Protein AF-A0A1W5D5J8-F1 (afdb_monomer)

Mean predicted aligned error: 5.56 Å

Sequence (164 aa):
MAEFGPLRPGRGIYHDIERRLPYYKSDIVDGFTYRMLAATVRMYFVNVLPALAFQLDMNHNTGGFYGINEALFSSALACMVFSTMAAQPITIVGITGLISLFHYTIYDIVKLHDVTLYPRFMVWVRIWAAISHWVTALCNLCDYMRFVTEFSSNTFAMYVGTYT

Secondary structure (DSSP, 8-state):
--------TTHHHHHHHHHHGGGHHHHHHHT-SHHHHHHHHHHHHHHHHHHHHHHHHHHHHTTT-S-HHHHHHHHHHHHHHHHHH-S-TTPPP---HHHHHHHHHHHHHHHTT-GGGHHHHHHHHHHHHHHHHHHHHHTTGGGGGGG--HHHHHHHHHHHHH--

Organism: NCBI:txid136370

Structure (mmCIF, N/CA/C/O backbone):
data_AF-A0A1W5D5J8-F1
#
_entry.id   AF-A0A1W5D5J8-F1
#
loop_
_atom_site.group_PDB
_atom_site.id
_atom_site.type_symbol
_atom_site.label_atom_id
_atom_site.label_alt_id
_atom_site.label_comp_id
_atom_site.label_asym_id
_atom_site.label_entity_id
_atom_site.label_seq_id
_atom_site.pdbx_PDB_ins_code
_atom_site.Cartn_x
_atom_site.Cartn_y
_atom_site.Cartn_z
_atom_site.occupancy
_atom_site.B_iso_or_equiv
_atom_site.auth_seq_id
_atom_site.auth_comp_id
_atom_site.auth_asym_id
_atom_site.auth_atom_id
_atom_site.pdbx_PDB_model_num
ATOM 1 N N . MET A 1 1 ? -11.409 5.722 -30.498 1.00 38.69 1 MET A N 1
ATOM 2 C CA . MET A 1 1 ? -12.452 5.132 -29.632 1.00 38.69 1 MET A CA 1
ATOM 3 C C . MET A 1 1 ? -11.900 3.811 -29.133 1.00 38.69 1 MET A C 1
ATOM 5 O O . MET A 1 1 ? -11.515 3.002 -29.963 1.00 38.69 1 MET A O 1
ATOM 9 N N . ALA A 1 2 ? -11.700 3.649 -27.823 1.00 46.59 2 ALA A N 1
ATOM 10 C CA . ALA A 1 2 ? -11.134 2.417 -27.280 1.00 46.59 2 ALA A CA 1
ATOM 11 C C . ALA A 1 2 ? -12.180 1.304 -27.405 1.00 46.59 2 ALA A C 1
ATOM 13 O O . ALA A 1 2 ? -13.191 1.325 -26.709 1.00 46.59 2 ALA A O 1
ATOM 14 N N . GLU A 1 3 ? -11.968 0.374 -28.332 1.00 53.69 3 GLU A N 1
ATOM 15 C CA . GLU A 1 3 ? -12.808 -0.812 -28.442 1.00 53.69 3 GLU A CA 1
ATOM 16 C C . GLU A 1 3 ? -12.549 -1.710 -27.230 1.00 53.69 3 GLU A C 1
ATOM 18 O O . GLU A 1 3 ? -11.440 -2.216 -27.026 1.00 53.69 3 GLU A O 1
ATOM 23 N N . PHE A 1 4 ? -13.574 -1.891 -26.397 1.00 57.84 4 PHE A N 1
ATOM 24 C CA . PHE A 1 4 ? -13.570 -2.935 -25.383 1.00 57.84 4 PHE A CA 1
ATOM 25 C C . PHE A 1 4 ? -13.634 -4.276 -26.113 1.00 57.84 4 PHE A C 1
ATOM 27 O O . PHE A 1 4 ? -14.689 -4.700 -26.580 1.00 57.84 4 PHE A O 1
ATOM 34 N N . GLY A 1 5 ? -12.481 -4.933 -26.251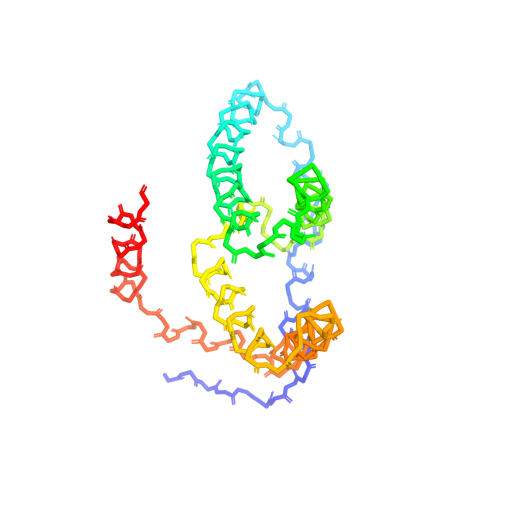 1.00 61.16 5 GLY A N 1
ATOM 35 C CA . GLY A 1 5 ? -12.439 -6.328 -26.676 1.00 61.16 5 GLY A CA 1
ATOM 36 C C . GLY A 1 5 ? -13.256 -7.216 -25.722 1.00 61.16 5 GLY A C 1
ATOM 37 O O . GLY A 1 5 ? -13.573 -6.793 -24.607 1.00 61.16 5 GLY A O 1
ATOM 38 N N . PRO A 1 6 ? -13.589 -8.455 -26.120 1.00 65.19 6 PRO A N 1
ATOM 39 C CA . PRO A 1 6 ? -14.359 -9.367 -25.277 1.00 65.19 6 PRO A CA 1
ATOM 40 C C . PRO A 1 6 ? -13.722 -9.496 -23.886 1.00 65.19 6 PRO A C 1
ATOM 42 O O . PRO A 1 6 ? -12.496 -9.619 -23.778 1.00 65.19 6 PRO A O 1
ATOM 45 N N . LEU A 1 7 ? -14.552 -9.469 -22.834 1.00 65.19 7 LEU A N 1
ATOM 46 C CA . LEU A 1 7 ? -14.129 -9.641 -21.442 1.00 65.19 7 LEU A CA 1
ATOM 47 C C . LEU A 1 7 ? -13.450 -11.006 -21.294 1.00 65.19 7 LEU A C 1
ATOM 49 O O . LEU A 1 7 ? -14.100 -12.038 -21.154 1.00 65.19 7 LEU A O 1
ATOM 53 N N . ARG A 1 8 ? -12.119 -11.009 -21.370 1.00 80.12 8 ARG A N 1
ATOM 54 C CA . ARG A 1 8 ? -11.278 -12.176 -21.111 1.00 80.12 8 ARG A CA 1
ATOM 55 C C . ARG A 1 8 ? -10.850 -12.112 -19.650 1.00 80.12 8 ARG A C 1
ATOM 57 O O . ARG A 1 8 ? -9.953 -11.318 -19.347 1.00 80.12 8 ARG A O 1
ATOM 64 N N . PRO A 1 9 ? -11.494 -12.858 -18.739 1.00 85.06 9 PRO A N 1
ATOM 65 C CA . PRO A 1 9 ? -11.177 -12.756 -17.324 1.00 85.06 9 PRO A CA 1
ATOM 66 C C . PRO A 1 9 ? -9.696 -13.076 -17.082 1.00 85.06 9 PRO A C 1
ATOM 68 O O . PRO A 1 9 ? -9.154 -14.006 -17.676 1.00 85.06 9 PRO A O 1
ATOM 71 N N . GLY A 1 10 ? -9.027 -12.262 -16.262 1.00 85.44 10 GLY A N 1
ATOM 72 C CA . GLY A 1 10 ? -7.612 -12.442 -15.906 1.00 85.44 10 GLY A CA 1
ATOM 73 C C . GLY A 1 10 ? -6.585 -12.056 -16.983 1.00 85.44 10 GLY A C 1
ATOM 74 O O . GLY A 1 10 ? -5.387 -12.232 -16.761 1.00 85.44 10 GLY A O 1
ATOM 75 N N . ARG A 1 11 ? -7.005 -11.493 -18.127 1.00 90.38 11 ARG A N 1
ATOM 76 C CA . ARG A 1 11 ? -6.088 -11.019 -19.183 1.00 90.38 11 ARG A CA 1
ATOM 77 C C . ARG A 1 11 ? -5.109 -9.956 -18.672 1.00 90.38 11 ARG A C 1
ATOM 79 O O . ARG A 1 11 ? -3.938 -10.004 -19.034 1.00 90.38 11 ARG A O 1
ATOM 86 N N . GLY A 1 12 ? -5.585 -9.007 -17.864 1.00 88.44 12 GLY A N 1
ATOM 87 C CA . GLY A 1 12 ? -4.753 -7.955 -17.273 1.00 88.44 12 GLY A CA 1
ATOM 88 C C . GLY A 1 12 ? -3.633 -8.543 -16.418 1.00 88.44 12 GLY A C 1
ATOM 89 O O . GLY A 1 12 ? -2.465 -8.286 -16.682 1.00 88.44 12 GLY A O 1
ATOM 90 N N . ILE A 1 13 ? -3.992 -9.446 -15.500 1.00 90.69 13 ILE A N 1
ATOM 91 C CA . ILE A 1 13 ? -3.048 -10.136 -14.607 1.00 90.69 13 ILE A CA 1
ATOM 92 C C . ILE A 1 13 ? -1.971 -10.878 -15.410 1.00 90.69 13 ILE A C 1
ATOM 94 O O . ILE A 1 13 ? -0.787 -10.782 -15.095 1.00 90.69 13 ILE A O 1
ATOM 98 N N . TYR A 1 14 ? -2.367 -11.603 -16.462 1.00 91.88 14 TYR A N 1
ATOM 99 C CA . TYR A 1 14 ? -1.418 -12.320 -17.313 1.00 91.88 14 TYR A CA 1
ATOM 100 C C . TYR A 1 14 ? -0.398 -11.375 -17.962 1.00 91.88 14 TYR A C 1
ATOM 102 O O . TYR A 1 14 ? 0.803 -11.624 -17.877 1.00 91.88 14 TYR A O 1
ATOM 110 N N . HIS A 1 15 ? -0.860 -10.274 -18.562 1.00 91.50 15 HIS A N 1
ATOM 111 C CA . HIS A 1 15 ? 0.038 -9.302 -19.186 1.00 91.50 15 HIS A CA 1
ATOM 112 C C . HIS A 1 15 ? 0.953 -8.604 -18.177 1.00 91.50 15 HIS A C 1
ATOM 114 O O . HIS A 1 15 ? 2.103 -8.318 -18.507 1.00 91.50 15 HIS A O 1
ATOM 120 N N . ASP A 1 16 ? 0.465 -8.323 -16.967 1.00 92.50 16 ASP A N 1
ATOM 121 C CA . ASP A 1 16 ? 1.278 -7.712 -15.915 1.00 92.50 16 ASP A CA 1
ATOM 122 C C . ASP A 1 16 ? 2.433 -8.641 -15.519 1.00 92.50 16 ASP A C 1
ATOM 124 O O . ASP A 1 16 ? 3.582 -8.203 -15.434 1.00 92.50 16 ASP A O 1
ATOM 128 N N . ILE A 1 17 ? 2.159 -9.942 -15.362 1.00 92.56 17 ILE A N 1
ATOM 129 C CA . ILE A 1 17 ? 3.182 -10.952 -15.059 1.00 92.56 17 ILE A CA 1
ATOM 130 C C . ILE A 1 17 ? 4.165 -11.097 -16.224 1.00 92.56 17 ILE A C 1
ATOM 132 O O . ILE A 1 17 ? 5.374 -11.037 -16.009 1.00 92.56 17 ILE A O 1
ATOM 136 N N . GLU A 1 18 ? 3.664 -11.261 -17.450 1.00 94.62 18 GLU A N 1
ATOM 137 C CA . GLU A 1 18 ? 4.485 -11.437 -18.654 1.00 94.62 18 GLU A CA 1
ATOM 138 C C . GLU A 1 18 ? 5.465 -10.271 -18.847 1.00 94.62 18 GLU A C 1
ATOM 140 O O . GLU A 1 18 ? 6.643 -10.483 -19.134 1.00 94.62 18 GLU A O 1
ATOM 145 N N . ARG A 1 19 ? 5.001 -9.035 -18.627 1.00 92.81 19 ARG A N 1
ATOM 146 C CA . ARG A 1 19 ? 5.827 -7.828 -18.756 1.00 92.81 19 ARG A CA 1
ATOM 147 C C . ARG A 1 19 ? 6.808 -7.653 -17.604 1.00 92.81 19 ARG A C 1
ATOM 149 O O . ARG A 1 19 ? 7.896 -7.131 -17.825 1.00 92.81 19 ARG A O 1
ATOM 156 N N . ARG A 1 20 ? 6.439 -8.050 -16.382 1.00 93.88 20 ARG A N 1
ATOM 157 C CA . ARG A 1 20 ? 7.254 -7.828 -15.178 1.00 93.88 20 ARG A CA 1
ATOM 158 C C . ARG A 1 20 ? 8.348 -8.874 -14.988 1.00 93.88 20 ARG A C 1
ATOM 160 O O . ARG A 1 20 ? 9.459 -8.523 -14.594 1.00 93.88 20 ARG A O 1
ATOM 167 N N . LEU A 1 21 ? 8.041 -10.144 -15.247 1.00 92.31 21 LEU A N 1
ATOM 168 C CA . LEU A 1 21 ? 8.901 -11.281 -14.908 1.00 92.31 21 LEU A CA 1
ATOM 169 C C . LEU A 1 21 ? 10.343 -11.184 -15.462 1.00 92.31 21 LEU A C 1
ATOM 171 O O . LEU A 1 21 ? 11.265 -11.516 -14.712 1.00 92.31 21 LEU A O 1
ATOM 175 N N . PRO A 1 22 ? 10.593 -10.696 -16.699 1.00 93.81 22 PRO A N 1
ATOM 176 C CA . PRO A 1 22 ? 11.951 -10.586 -17.240 1.00 93.81 22 PRO A CA 1
ATOM 177 C C . PRO A 1 22 ? 12.862 -9.629 -16.457 1.00 93.81 22 PRO A C 1
ATOM 179 O O . PRO A 1 22 ? 14.063 -9.876 -16.358 1.00 93.81 22 PRO A O 1
ATOM 182 N N . TYR A 1 23 ? 12.297 -8.569 -15.870 1.00 92.56 23 TYR A N 1
ATOM 183 C CA . TYR A 1 23 ? 13.053 -7.517 -15.179 1.00 92.56 23 TYR A CA 1
ATOM 184 C C . TYR A 1 23 ? 13.378 -7.852 -13.720 1.00 92.56 23 TYR A C 1
ATOM 186 O O . TYR A 1 23 ? 14.209 -7.200 -13.098 1.00 92.56 23 TYR A O 1
ATOM 194 N N . TYR A 1 24 ? 12.771 -8.895 -13.147 1.00 91.06 24 TYR A N 1
ATOM 195 C CA . TYR A 1 24 ? 12.931 -9.180 -11.719 1.00 91.06 24 TYR A CA 1
ATOM 196 C C . TYR A 1 24 ? 14.388 -9.477 -11.325 1.00 91.06 24 TYR A C 1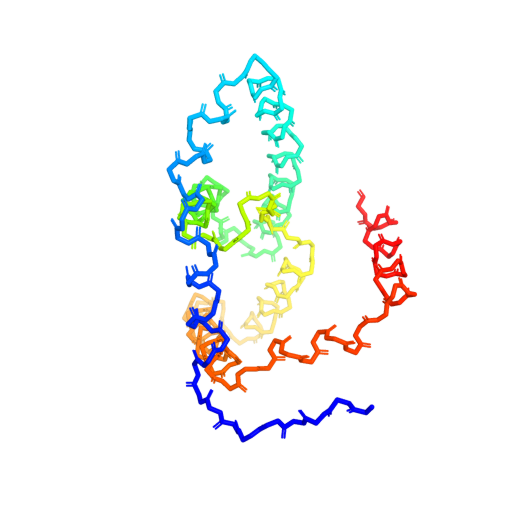
ATOM 198 O O . TYR A 1 24 ? 14.838 -9.112 -10.242 1.00 91.06 24 TYR A O 1
ATOM 206 N N . LYS A 1 25 ? 15.153 -10.120 -12.218 1.00 89.94 25 LYS A N 1
ATOM 207 C CA . LYS A 1 25 ? 16.582 -10.385 -11.992 1.00 89.94 25 LYS A CA 1
ATOM 208 C C . LYS A 1 25 ? 17.431 -9.121 -12.130 1.00 89.94 25 LYS A C 1
ATOM 210 O O . LYS A 1 25 ? 18.335 -8.927 -11.321 1.00 89.94 25 LYS A O 1
ATOM 215 N N . SER A 1 26 ? 17.151 -8.285 -13.134 1.00 92.94 26 SER A N 1
ATOM 216 C CA . SER A 1 26 ? 17.887 -7.034 -13.348 1.00 92.94 26 SER A CA 1
ATOM 217 C C . SER A 1 26 ? 17.649 -6.049 -12.209 1.00 92.94 26 SER A C 1
ATOM 219 O O . SER A 1 26 ? 18.603 -5.445 -11.746 1.00 92.94 26 SER A O 1
ATOM 221 N N . ASP A 1 27 ? 16.434 -5.980 -11.656 1.00 91.62 27 ASP A N 1
ATOM 222 C CA . ASP A 1 27 ? 16.107 -5.080 -10.541 1.00 91.62 27 ASP A CA 1
ATOM 223 C C . ASP A 1 27 ? 17.014 -5.289 -9.311 1.00 91.62 27 ASP A C 1
ATOM 225 O O . ASP A 1 27 ? 17.370 -4.326 -8.630 1.00 91.62 27 ASP A O 1
ATOM 229 N N . ILE A 1 28 ? 17.428 -6.532 -9.035 1.00 88.81 28 ILE A N 1
ATOM 230 C CA . ILE A 1 28 ? 18.325 -6.850 -7.912 1.00 88.81 28 ILE A CA 1
ATOM 231 C C . ILE A 1 28 ? 19.778 -6.476 -8.224 1.00 88.81 28 ILE A C 1
ATOM 233 O O . ILE A 1 28 ? 20.478 -5.958 -7.355 1.00 88.81 28 ILE A O 1
ATOM 237 N N . VAL A 1 29 ? 20.237 -6.738 -9.450 1.00 91.38 29 VAL A N 1
ATOM 238 C CA . VAL A 1 29 ? 21.628 -6.481 -9.856 1.00 91.38 29 VAL A CA 1
ATOM 239 C C . VAL A 1 29 ? 21.863 -4.984 -10.070 1.00 91.38 29 VAL A C 1
ATOM 241 O O . VAL A 1 29 ? 22.808 -4.422 -9.519 1.00 91.38 29 VAL A O 1
ATOM 244 N N . ASP A 1 30 ? 20.967 -4.322 -10.798 1.00 90.12 30 ASP A N 1
ATOM 245 C CA . ASP A 1 30 ? 21.067 -2.904 -11.158 1.00 90.12 30 ASP A CA 1
ATOM 246 C C . ASP A 1 30 ? 20.764 -1.987 -9.962 1.00 90.12 30 ASP A C 1
ATOM 248 O O . ASP A 1 30 ? 21.280 -0.870 -9.861 1.00 90.12 30 ASP A O 1
ATOM 252 N N . GLY A 1 31 ? 19.959 -2.467 -9.007 1.00 86.31 31 GLY A N 1
ATOM 253 C CA . GLY A 1 31 ? 19.628 -1.742 -7.782 1.00 86.31 31 GLY A CA 1
ATOM 254 C C . GLY A 1 31 ? 20.816 -1.534 -6.838 1.00 86.31 31 GLY A C 1
ATOM 255 O O . GLY A 1 31 ? 20.765 -0.650 -5.978 1.00 86.31 31 GLY A O 1
ATOM 256 N N . PHE A 1 32 ? 21.910 -2.288 -6.992 1.00 89.38 32 PHE A N 1
ATOM 257 C CA . PHE A 1 32 ? 23.057 -2.247 -6.083 1.00 89.38 32 PHE A CA 1
ATOM 258 C C . PHE A 1 32 ? 24.026 -1.094 -6.399 1.00 89.38 32 PHE A C 1
ATOM 260 O O . PHE A 1 32 ? 25.180 -1.280 -6.776 1.00 89.38 32 PHE A O 1
ATOM 267 N N . THR A 1 33 ? 23.546 0.139 -6.232 1.00 92.94 33 THR A N 1
ATOM 268 C CA . THR A 1 33 ? 24.327 1.374 -6.416 1.00 92.94 33 THR A CA 1
ATOM 269 C C . THR A 1 33 ? 24.456 2.133 -5.092 1.00 92.94 33 THR A C 1
ATOM 271 O O . THR A 1 33 ? 23.551 2.101 -4.265 1.00 92.94 33 THR A O 1
ATOM 274 N N . TYR A 1 34 ? 25.522 2.918 -4.894 1.00 92.69 34 TYR A N 1
ATOM 275 C CA . TYR A 1 34 ? 25.717 3.731 -3.675 1.00 92.69 34 TYR A CA 1
ATOM 276 C C . TYR A 1 34 ? 24.526 4.658 -3.333 1.00 92.69 34 TYR A C 1
ATOM 278 O O . TYR A 1 34 ? 24.276 4.967 -2.168 1.00 92.69 34 TYR A O 1
ATOM 286 N N . ARG A 1 35 ? 23.760 5.089 -4.347 1.00 93.69 35 ARG A N 1
ATOM 287 C CA . ARG A 1 35 ? 22.550 5.915 -4.194 1.00 93.69 35 ARG A CA 1
ATOM 288 C C . ARG A 1 35 ? 21.395 5.163 -3.533 1.00 93.69 35 ARG A C 1
ATOM 290 O O . ARG A 1 35 ? 20.565 5.799 -2.889 1.00 93.69 35 ARG A O 1
ATOM 297 N N . MET A 1 36 ? 21.348 3.837 -3.669 1.00 92.00 36 MET A N 1
ATOM 298 C CA . MET A 1 36 ? 20.288 2.994 -3.115 1.00 92.00 36 MET A CA 1
ATOM 299 C C . MET A 1 36 ? 20.274 3.053 -1.590 1.00 92.00 36 MET A C 1
ATOM 301 O O . MET A 1 36 ? 19.206 3.211 -1.004 1.00 92.00 36 MET A O 1
ATOM 305 N N . LEU A 1 37 ? 21.446 3.049 -0.947 1.00 92.56 37 LEU A N 1
ATOM 306 C CA . LEU A 1 37 ? 21.555 3.201 0.506 1.00 92.56 37 LEU A CA 1
ATOM 307 C C . LEU A 1 37 ? 20.953 4.538 0.970 1.00 92.56 37 LEU A C 1
ATOM 309 O O . LEU A 1 37 ? 20.091 4.566 1.847 1.00 92.56 37 LEU A O 1
ATOM 313 N N . ALA A 1 38 ? 21.366 5.644 0.343 1.00 94.56 38 ALA A N 1
ATOM 314 C CA . ALA A 1 38 ? 20.879 6.977 0.690 1.00 94.56 38 ALA A CA 1
ATOM 315 C C . ALA A 1 38 ? 19.363 7.115 0.459 1.00 94.56 38 ALA A C 1
ATOM 317 O O . ALA A 1 38 ? 18.652 7.666 1.301 1.00 94.56 38 ALA A O 1
ATOM 318 N N . ALA A 1 39 ? 18.856 6.576 -0.655 1.00 93.25 39 ALA A N 1
ATOM 319 C CA . ALA A 1 39 ? 17.429 6.555 -0.956 1.00 93.25 39 ALA A CA 1
ATOM 320 C C . ALA A 1 39 ? 16.640 5.710 0.057 1.00 93.25 39 ALA A C 1
ATOM 322 O O . ALA A 1 39 ? 15.597 6.155 0.530 1.00 93.25 39 ALA A O 1
ATOM 323 N N . THR A 1 40 ? 17.157 4.541 0.442 1.00 92.56 40 THR A N 1
ATOM 324 C CA . THR A 1 40 ? 16.516 3.633 1.406 1.00 92.56 40 THR A CA 1
ATOM 325 C C . THR A 1 40 ? 16.397 4.280 2.782 1.00 92.56 40 THR A C 1
ATOM 327 O O . THR A 1 40 ? 15.309 4.306 3.353 1.00 92.56 40 THR A O 1
ATOM 330 N N . VAL A 1 41 ? 17.481 4.876 3.294 1.00 94.62 41 VAL A N 1
ATOM 331 C CA . VAL A 1 41 ? 17.467 5.573 4.592 1.00 94.62 41 VAL A CA 1
ATOM 332 C C . VAL A 1 41 ? 16.491 6.748 4.566 1.00 94.62 41 VAL A C 1
ATOM 334 O O . VAL A 1 41 ? 15.689 6.909 5.485 1.00 94.62 41 VAL A O 1
ATOM 337 N N . ARG A 1 42 ? 16.502 7.547 3.492 1.00 94.31 42 ARG A N 1
ATOM 338 C CA . ARG A 1 42 ? 15.561 8.662 3.341 1.00 94.31 42 ARG A CA 1
ATOM 339 C C . ARG A 1 42 ? 14.113 8.174 3.333 1.00 94.31 42 ARG A C 1
ATOM 341 O O . ARG A 1 42 ? 13.290 8.717 4.063 1.00 94.31 42 ARG A O 1
ATOM 348 N N . MET A 1 43 ? 13.804 7.154 2.535 1.00 92.88 43 MET A N 1
ATOM 349 C CA . MET A 1 43 ? 12.446 6.619 2.434 1.00 92.88 43 MET A CA 1
ATOM 350 C C . MET A 1 43 ? 11.979 5.964 3.731 1.00 92.88 43 MET A C 1
ATOM 352 O O . MET A 1 43 ? 10.802 6.079 4.059 1.00 92.88 43 MET A O 1
ATOM 356 N N . TYR A 1 44 ? 12.874 5.345 4.503 1.00 92.75 44 TYR A N 1
ATOM 357 C CA . TYR A 1 44 ? 12.540 4.817 5.824 1.00 92.75 44 TYR A CA 1
ATOM 358 C C . TYR A 1 44 ? 11.966 5.913 6.733 1.00 92.75 44 TYR A C 1
ATOM 360 O O . TYR A 1 44 ? 10.844 5.780 7.215 1.00 92.75 44 TYR A O 1
ATOM 368 N N . PHE A 1 45 ? 12.670 7.038 6.898 1.00 92.69 45 PHE A N 1
ATOM 369 C CA . PHE A 1 45 ? 12.192 8.126 7.761 1.00 92.69 45 PHE A CA 1
ATOM 370 C C . PHE A 1 45 ? 10.941 8.822 7.219 1.00 92.69 45 PHE A C 1
ATOM 372 O O . PHE A 1 45 ? 10.046 9.150 7.995 1.00 92.69 45 PHE A O 1
ATOM 379 N N . VAL A 1 46 ? 10.850 8.999 5.897 1.00 91.50 46 VAL A N 1
ATOM 380 C CA . VAL A 1 46 ? 9.667 9.592 5.252 1.00 91.50 46 VAL A CA 1
ATOM 381 C C . VAL A 1 46 ? 8.411 8.750 5.496 1.00 91.50 46 VAL A C 1
ATOM 383 O O . VAL A 1 46 ? 7.337 9.319 5.642 1.00 91.50 46 VAL A O 1
ATOM 386 N N . ASN A 1 47 ? 8.527 7.422 5.578 1.00 90.62 47 ASN A N 1
ATOM 387 C CA . ASN A 1 47 ? 7.371 6.537 5.753 1.00 90.62 47 ASN A CA 1
ATOM 388 C C . ASN A 1 47 ? 7.068 6.183 7.209 1.00 90.62 47 ASN A C 1
ATOM 390 O O . ASN A 1 47 ? 5.901 6.044 7.570 1.00 90.62 47 ASN A O 1
ATOM 394 N N . VAL A 1 48 ? 8.089 6.045 8.058 1.00 91.25 48 VAL A N 1
ATOM 395 C CA . VAL A 1 48 ? 7.892 5.659 9.463 1.00 91.25 48 VAL A CA 1
ATOM 396 C C . VAL A 1 48 ? 7.191 6.755 10.259 1.00 91.25 48 VAL A C 1
ATOM 398 O O . VAL A 1 48 ? 6.333 6.434 11.077 1.00 91.25 48 VAL A O 1
ATOM 401 N N . LEU A 1 49 ? 7.504 8.034 10.020 1.00 91.81 49 LEU A N 1
ATOM 402 C CA . LEU A 1 49 ? 6.909 9.130 10.794 1.00 91.81 49 LEU A CA 1
ATOM 403 C C . LEU A 1 49 ? 5.388 9.255 10.571 1.00 91.81 49 LEU A C 1
ATOM 405 O O . LEU A 1 49 ? 4.659 9.223 11.566 1.00 91.81 49 LEU A O 1
ATOM 409 N N . PRO A 1 50 ? 4.870 9.310 9.325 1.00 89.88 50 PRO A N 1
ATOM 410 C CA . PRO A 1 50 ? 3.426 9.305 9.097 1.00 89.88 50 PRO A CA 1
ATOM 411 C C . PRO A 1 50 ? 2.767 8.006 9.561 1.00 89.88 50 PRO A C 1
ATOM 413 O O . PRO A 1 50 ? 1.686 8.045 10.143 1.00 89.88 50 PRO A O 1
ATOM 416 N N . ALA A 1 51 ? 3.417 6.851 9.359 1.00 90.88 51 ALA A N 1
ATOM 417 C CA . ALA A 1 51 ? 2.875 5.570 9.807 1.00 90.88 51 ALA A CA 1
ATOM 418 C C . ALA A 1 51 ? 2.695 5.528 11.331 1.00 90.88 51 ALA A C 1
ATOM 420 O O . ALA A 1 51 ? 1.643 5.108 11.806 1.00 90.88 51 ALA A O 1
ATOM 421 N N . LEU A 1 52 ? 3.683 6.005 12.092 1.00 93.00 52 LEU A N 1
ATOM 422 C CA . LEU A 1 52 ? 3.595 6.094 13.547 1.00 93.00 52 LEU A C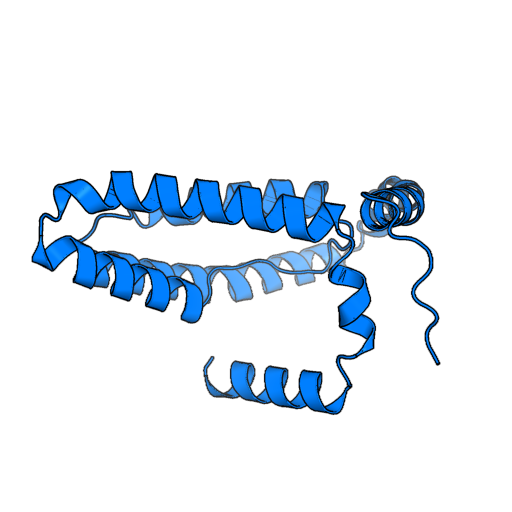A 1
ATOM 423 C C . LEU A 1 52 ? 2.501 7.080 13.978 1.00 93.00 52 LEU A C 1
ATOM 425 O O . LEU A 1 52 ? 1.712 6.752 14.859 1.00 93.00 52 LEU A O 1
ATOM 429 N N . ALA A 1 53 ? 2.417 8.250 13.338 1.00 92.31 53 ALA A N 1
ATOM 430 C CA . ALA A 1 53 ? 1.396 9.252 13.642 1.00 92.31 53 ALA A CA 1
ATOM 431 C C . ALA A 1 53 ? -0.028 8.708 13.432 1.00 92.31 53 ALA A C 1
ATOM 433 O O . ALA A 1 53 ? -0.851 8.781 14.344 1.00 92.31 53 ALA A O 1
ATOM 434 N N . PHE A 1 54 ? -0.307 8.088 12.280 1.00 90.62 54 PHE A N 1
ATOM 435 C CA . PHE A 1 54 ? -1.626 7.510 12.000 1.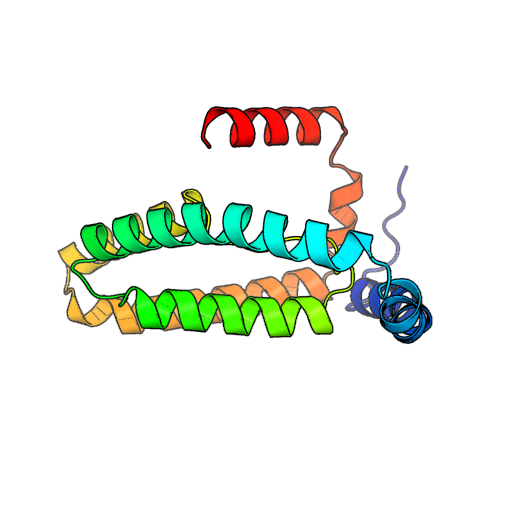00 90.62 54 PHE A CA 1
ATOM 436 C C . PHE A 1 54 ? -1.961 6.321 12.899 1.00 90.62 54 PHE A C 1
ATOM 438 O O . PHE A 1 54 ? -3.131 6.096 13.201 1.00 90.62 54 PHE A O 1
ATOM 445 N N . GLN A 1 55 ? -0.966 5.554 13.341 1.00 91.44 55 GLN A N 1
ATOM 446 C CA . GLN A 1 55 ? -1.200 4.441 14.257 1.00 91.44 55 GLN A CA 1
ATOM 447 C C . GLN A 1 55 ? -1.415 4.890 15.700 1.00 91.44 55 GLN A C 1
ATOM 449 O O . GLN A 1 55 ? -2.237 4.291 16.388 1.00 91.44 55 GLN A O 1
ATOM 454 N N . LEU A 1 56 ? -0.733 5.946 16.150 1.00 92.44 56 LEU A N 1
ATOM 455 C CA . LEU A 1 56 ? -0.997 6.582 17.442 1.00 92.44 56 LEU A CA 1
ATOM 456 C C . LEU A 1 56 ? -2.410 7.166 17.483 1.00 92.44 56 LEU A C 1
ATOM 458 O O . LEU A 1 56 ? -3.160 6.888 18.418 1.00 92.44 56 LEU A O 1
ATOM 462 N N . ASP A 1 57 ? -2.786 7.910 16.442 1.00 92.06 57 ASP A N 1
ATOM 463 C CA . ASP A 1 57 ? -4.138 8.452 16.292 1.00 92.06 57 ASP A CA 1
ATOM 464 C C . ASP A 1 57 ? -5.179 7.320 16.277 1.00 92.06 57 ASP A C 1
ATOM 466 O O . ASP A 1 57 ? -6.179 7.360 16.996 1.00 92.06 57 ASP A O 1
ATOM 470 N N . MET A 1 58 ? -4.895 6.227 15.559 1.00 90.38 58 MET A N 1
ATOM 471 C CA . MET A 1 58 ? -5.800 5.083 15.512 1.00 90.38 58 MET A CA 1
ATOM 472 C C . MET A 1 58 ? -5.902 4.335 16.836 1.00 90.38 58 MET A C 1
ATOM 474 O O . MET A 1 58 ? -6.996 3.908 17.208 1.00 90.38 58 MET A O 1
ATOM 478 N N . ASN A 1 59 ? -4.801 4.183 17.566 1.00 91.31 59 ASN A N 1
ATOM 479 C CA . ASN A 1 59 ? -4.810 3.583 18.893 1.00 91.31 59 ASN A CA 1
ATOM 480 C C . ASN A 1 59 ? -5.697 4.396 19.848 1.00 91.31 59 ASN A C 1
ATOM 482 O O . ASN A 1 59 ? -6.551 3.820 20.521 1.00 91.31 59 ASN A O 1
ATOM 486 N N . HIS A 1 60 ? -5.564 5.724 19.831 1.00 90.50 60 HIS A N 1
ATOM 487 C CA . HIS A 1 60 ? -6.366 6.622 20.656 1.00 90.50 60 HIS A CA 1
ATOM 488 C C . HIS A 1 60 ? -7.863 6.548 20.309 1.00 90.50 60 HIS A C 1
ATOM 490 O O . HIS A 1 60 ? -8.699 6.341 21.189 1.00 90.50 60 HIS A O 1
ATOM 496 N N . ASN A 1 61 ? -8.208 6.630 19.022 1.00 88.50 61 ASN A N 1
ATOM 497 C CA . ASN A 1 61 ? -9.605 6.718 18.585 1.00 88.50 61 ASN A CA 1
ATOM 498 C C . ASN A 1 61 ? -10.339 5.362 18.575 1.00 88.50 61 ASN A C 1
ATOM 500 O O . ASN A 1 61 ? -11.565 5.333 18.567 1.00 88.50 61 ASN A O 1
ATOM 504 N N . THR A 1 62 ? -9.621 4.233 18.631 1.00 86.19 62 THR A N 1
ATOM 505 C CA . THR A 1 62 ? -10.217 2.878 18.694 1.00 86.19 62 THR A CA 1
ATOM 506 C C . THR A 1 62 ? -10.131 2.232 20.081 1.00 86.19 62 THR A C 1
ATOM 508 O O . THR A 1 62 ? -10.229 1.010 20.217 1.00 86.19 62 THR A O 1
ATOM 511 N N . GLY A 1 63 ? -9.933 3.039 21.130 1.00 83.62 63 GLY A N 1
ATOM 512 C CA . GLY A 1 63 ? -9.907 2.569 22.519 1.00 83.62 63 GLY A CA 1
ATOM 513 C C . GLY A 1 63 ? -8.767 1.591 22.813 1.00 83.62 63 GLY A C 1
ATOM 514 O O . GLY A 1 63 ? -8.934 0.672 23.611 1.00 83.62 63 GLY A O 1
ATOM 515 N N . GLY A 1 64 ? -7.630 1.748 22.134 1.00 84.81 64 GLY A N 1
ATOM 516 C CA . GLY A 1 64 ? -6.447 0.912 22.317 1.00 84.81 64 GLY A CA 1
ATOM 517 C C . GLY A 1 64 ? -6.518 -0.469 21.662 1.00 84.81 64 GLY A C 1
ATOM 518 O O . GLY A 1 64 ? -5.659 -1.300 21.945 1.00 84.81 64 GLY A O 1
ATOM 519 N N . PHE A 1 65 ? -7.505 -0.741 20.795 1.00 83.69 65 PHE A N 1
ATOM 520 C CA . PHE A 1 65 ? -7.665 -2.067 20.183 1.00 83.69 65 PHE A CA 1
ATOM 521 C C . PHE A 1 65 ? -6.468 -2.473 19.305 1.00 83.69 65 PHE A C 1
ATOM 523 O O . PHE A 1 65 ? -6.016 -3.616 19.358 1.00 83.69 65 PHE A O 1
ATOM 530 N N . TYR A 1 66 ? -5.954 -1.549 18.488 1.00 80.38 66 TYR A N 1
ATOM 531 C CA . TYR A 1 66 ? -4.744 -1.781 17.699 1.0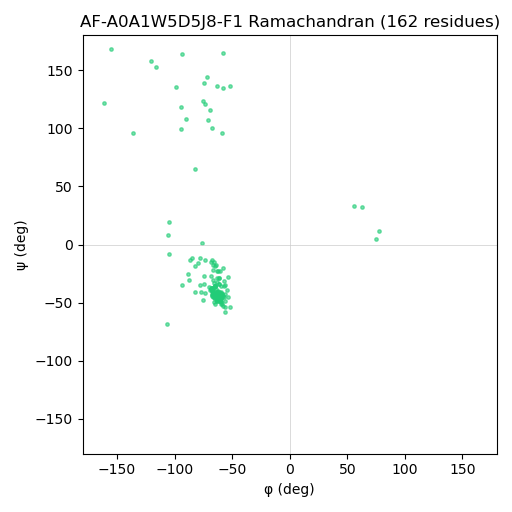0 80.38 66 TYR A CA 1
ATOM 532 C C . TYR A 1 66 ? -3.515 -1.352 18.488 1.00 80.38 66 TYR A C 1
ATOM 534 O O . TYR A 1 66 ? -3.264 -0.157 18.639 1.00 80.38 66 TYR A O 1
ATOM 542 N N . GLY A 1 67 ? -2.730 -2.319 18.958 1.00 86.31 67 GLY A N 1
ATOM 543 C CA . GLY A 1 67 ? -1.412 -2.040 19.512 1.00 86.31 67 GLY A CA 1
ATOM 544 C C . GLY A 1 67 ? -0.483 -1.455 18.444 1.00 86.31 67 GLY A C 1
ATOM 545 O O . GLY A 1 67 ? -0.486 -1.879 17.285 1.00 86.31 67 GLY A O 1
ATOM 546 N N . ILE A 1 68 ? 0.272 -0.422 18.823 1.00 89.94 68 ILE A N 1
ATOM 547 C CA . ILE A 1 68 ? 1.116 0.345 17.895 1.00 89.94 68 ILE A CA 1
ATOM 548 C C . ILE A 1 68 ? 2.227 -0.549 17.330 1.00 89.94 68 ILE A C 1
ATOM 550 O O . ILE A 1 68 ? 2.490 -0.540 16.133 1.00 89.94 68 ILE A O 1
ATOM 554 N N . ASN A 1 69 ? 2.847 -1.375 18.174 1.00 90.75 69 ASN A N 1
ATOM 555 C CA . ASN A 1 69 ? 3.947 -2.244 17.758 1.00 90.75 69 ASN A CA 1
ATOM 556 C C . ASN A 1 69 ? 3.468 -3.337 16.794 1.00 90.75 69 ASN A C 1
ATOM 558 O O . ASN A 1 69 ? 4.114 -3.604 15.784 1.00 90.75 69 ASN A O 1
ATOM 562 N N . GLU A 1 70 ? 2.320 -3.945 17.077 1.00 89.38 70 GLU A N 1
ATOM 563 C CA . GLU A 1 70 ? 1.711 -4.989 16.259 1.00 89.38 70 GLU A CA 1
ATOM 564 C C . GLU A 1 70 ? 1.246 -4.433 14.911 1.00 89.38 70 GLU A C 1
ATOM 566 O O . GLU A 1 70 ? 1.439 -5.074 13.876 1.00 89.38 70 GLU A O 1
ATOM 571 N N . ALA A 1 71 ? 0.676 -3.224 14.905 1.00 88.75 71 ALA A N 1
ATOM 572 C CA . ALA A 1 71 ? 0.253 -2.545 13.687 1.00 88.75 71 ALA A CA 1
ATOM 573 C C . ALA A 1 71 ? 1.450 -2.133 12.811 1.00 88.75 71 ALA A C 1
ATOM 575 O O . ALA A 1 71 ? 1.418 -2.380 11.603 1.00 88.75 71 ALA A O 1
ATOM 576 N N . LEU A 1 72 ? 2.522 -1.579 13.397 1.00 91.38 72 LEU A N 1
ATOM 577 C CA . LEU A 1 72 ? 3.780 -1.279 12.693 1.00 91.38 72 LEU A CA 1
ATOM 578 C C . LEU A 1 72 ? 4.419 -2.546 12.124 1.00 91.38 72 LEU A C 1
ATOM 580 O O . LEU A 1 72 ? 4.868 -2.566 10.979 1.00 91.38 72 LEU A O 1
ATOM 584 N N . PHE A 1 73 ? 4.460 -3.620 12.909 1.00 91.69 73 PHE A N 1
ATOM 585 C CA . PHE A 1 73 ? 5.043 -4.876 12.461 1.00 91.69 73 PHE A CA 1
ATOM 586 C C . PHE A 1 73 ? 4.226 -5.500 11.322 1.00 91.69 73 PHE A C 1
ATOM 588 O O . PHE A 1 73 ? 4.784 -5.935 10.315 1.00 91.69 73 PHE A O 1
ATOM 595 N N . SER A 1 74 ? 2.895 -5.484 11.436 1.00 91.62 74 SER A N 1
ATOM 596 C CA . SER A 1 74 ? 2.000 -5.986 10.394 1.00 91.62 74 SER A CA 1
ATOM 597 C C . SER A 1 74 ? 2.122 -5.193 9.090 1.00 91.62 74 SER A C 1
ATOM 599 O O . SER A 1 74 ? 2.157 -5.807 8.020 1.00 91.62 74 SER A O 1
ATOM 601 N N . SER A 1 75 ? 2.233 -3.861 9.151 1.00 91.06 75 SER A N 1
ATOM 602 C CA . SER A 1 75 ? 2.428 -3.042 7.951 1.00 91.06 75 SER A CA 1
ATOM 603 C C . SER A 1 75 ? 3.799 -3.280 7.316 1.00 91.06 75 SER A C 1
ATOM 605 O O . SER A 1 75 ? 3.884 -3.408 6.096 1.00 91.06 75 SER A O 1
ATOM 607 N N . ALA A 1 76 ? 4.857 -3.437 8.118 1.00 91.81 76 ALA A N 1
ATOM 608 C CA . ALA A 1 76 ? 6.191 -3.767 7.619 1.00 91.81 76 ALA A CA 1
ATOM 609 C C . ALA A 1 76 ? 6.216 -5.117 6.880 1.00 91.81 76 ALA A C 1
ATOM 611 O O . ALA A 1 76 ? 6.771 -5.207 5.783 1.00 91.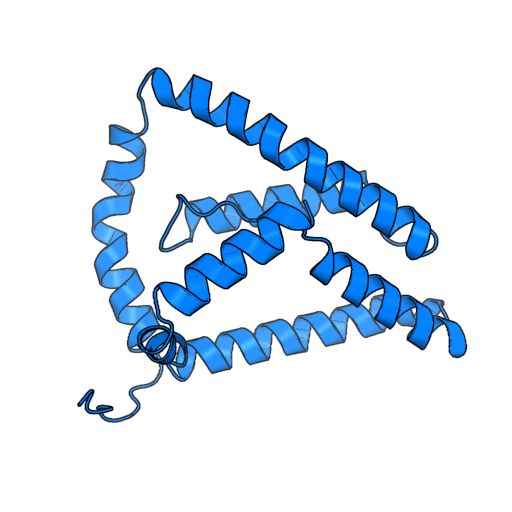81 76 ALA A O 1
ATOM 612 N N . LEU A 1 77 ? 5.565 -6.150 7.431 1.00 93.56 77 LEU A N 1
ATOM 613 C CA . LEU A 1 77 ? 5.409 -7.447 6.762 1.00 93.56 77 LEU A CA 1
ATOM 614 C C . LEU A 1 77 ? 4.668 -7.312 5.426 1.00 93.56 77 LEU A C 1
ATOM 616 O O . LEU A 1 77 ? 5.125 -7.843 4.414 1.00 93.56 77 LEU A O 1
ATOM 620 N N . ALA A 1 78 ? 3.557 -6.571 5.404 1.00 92.44 78 ALA A N 1
ATOM 621 C CA . ALA A 1 78 ? 2.793 -6.340 4.181 1.00 92.44 78 ALA A CA 1
ATOM 622 C C . ALA A 1 78 ? 3.629 -5.618 3.110 1.00 92.44 78 ALA A C 1
ATOM 624 O O . ALA A 1 78 ? 3.604 -6.018 1.947 1.00 92.44 78 ALA A O 1
ATOM 625 N N . CYS A 1 79 ? 4.425 -4.616 3.495 1.00 92.19 79 CYS A N 1
ATOM 626 C CA . CYS A 1 79 ? 5.321 -3.908 2.581 1.00 92.19 79 CYS A CA 1
ATOM 627 C C . CYS A 1 79 ? 6.435 -4.806 2.022 1.00 92.19 79 CYS A C 1
ATOM 629 O O . CYS A 1 79 ? 6.783 -4.656 0.854 1.00 92.19 79 CYS A O 1
ATOM 631 N N . MET A 1 80 ? 6.968 -5.754 2.802 1.00 92.06 80 MET A N 1
ATOM 632 C CA . MET A 1 80 ? 7.957 -6.726 2.304 1.00 92.06 80 MET A CA 1
ATOM 633 C C . MET A 1 80 ? 7.355 -7.705 1.288 1.00 92.06 80 MET A C 1
ATOM 635 O O . MET A 1 80 ? 7.978 -8.026 0.274 1.00 92.06 80 MET A O 1
ATOM 639 N N . VAL A 1 81 ? 6.126 -8.168 1.526 1.00 93.88 81 VAL A N 1
ATOM 640 C CA . VAL A 1 81 ? 5.416 -9.018 0.557 1.00 93.88 81 VAL A CA 1
ATOM 641 C C . VAL A 1 81 ? 5.083 -8.219 -0.704 1.00 93.88 81 VAL A C 1
ATOM 643 O O . VAL A 1 81 ? 5.300 -8.692 -1.817 1.00 93.88 81 VAL A O 1
ATOM 646 N N . PHE A 1 82 ? 4.619 -6.977 -0.552 1.00 93.38 82 PHE A N 1
ATOM 647 C CA . PHE A 1 82 ? 4.316 -6.109 -1.685 1.00 93.38 82 PHE A CA 1
ATOM 648 C C . PHE A 1 82 ? 5.565 -5.790 -2.516 1.00 93.38 82 PHE A C 1
ATOM 650 O O . PHE A 1 82 ? 5.524 -5.927 -3.732 1.00 93.38 82 PHE A O 1
ATOM 657 N N . SER A 1 83 ? 6.692 -5.428 -1.899 1.00 90.94 83 SER A N 1
ATOM 658 C CA . SER A 1 83 ? 7.909 -5.058 -2.638 1.00 90.94 83 SER A CA 1
ATOM 659 C C . SER A 1 83 ? 8.486 -6.207 -3.470 1.00 90.94 83 SER A C 1
ATOM 661 O O . SER A 1 83 ? 9.079 -5.961 -4.519 1.00 90.94 83 SER A O 1
ATOM 663 N N . THR A 1 84 ? 8.275 -7.454 -3.039 1.00 90.38 84 THR A N 1
ATOM 664 C CA . THR A 1 84 ? 8.733 -8.657 -3.751 1.00 90.38 84 THR A CA 1
ATOM 665 C C . THR A 1 84 ? 7.735 -9.160 -4.795 1.00 90.38 84 THR A C 1
ATOM 667 O O . THR A 1 84 ? 8.143 -9.715 -5.809 1.00 90.38 84 THR A O 1
ATOM 670 N N . MET A 1 85 ? 6.429 -8.964 -4.598 1.00 90.88 85 MET A N 1
ATOM 671 C CA . MET A 1 85 ? 5.400 -9.494 -5.508 1.00 90.88 85 MET A CA 1
ATOM 672 C C . MET A 1 85 ? 4.752 -8.443 -6.424 1.00 90.88 85 MET A C 1
ATOM 674 O O . MET A 1 85 ? 3.986 -8.805 -7.316 1.00 90.88 85 MET A O 1
ATOM 678 N N . ALA A 1 86 ? 5.025 -7.149 -6.235 1.00 91.19 86 ALA A N 1
ATOM 679 C CA . ALA A 1 86 ? 4.395 -6.089 -7.017 1.00 91.19 86 ALA A CA 1
ATOM 680 C C . ALA A 1 86 ? 4.897 -6.021 -8.470 1.00 91.19 86 ALA A C 1
ATOM 682 O O . ALA A 1 86 ? 6.088 -6.145 -8.774 1.00 91.19 86 ALA A O 1
ATOM 683 N N . ALA A 1 87 ? 3.971 -5.686 -9.372 1.00 88.50 87 ALA A N 1
ATOM 684 C CA . ALA A 1 87 ? 4.288 -5.316 -10.751 1.00 88.50 87 ALA A CA 1
ATOM 685 C C . ALA A 1 87 ? 5.068 -3.987 -10.847 1.00 88.50 87 ALA A C 1
ATOM 687 O O . ALA A 1 87 ? 5.772 -3.755 -11.824 1.00 88.50 87 ALA A O 1
ATOM 688 N N . GLN A 1 88 ? 4.979 -3.131 -9.821 1.00 89.94 88 GLN A N 1
ATOM 689 C CA . GLN A 1 88 ? 5.666 -1.842 -9.750 1.00 89.94 88 GLN A CA 1
ATOM 690 C C . GLN A 1 88 ? 6.276 -1.634 -8.346 1.00 89.94 88 GLN A C 1
ATOM 692 O O . GLN A 1 88 ? 5.581 -1.169 -7.441 1.00 89.94 88 GLN A O 1
ATOM 6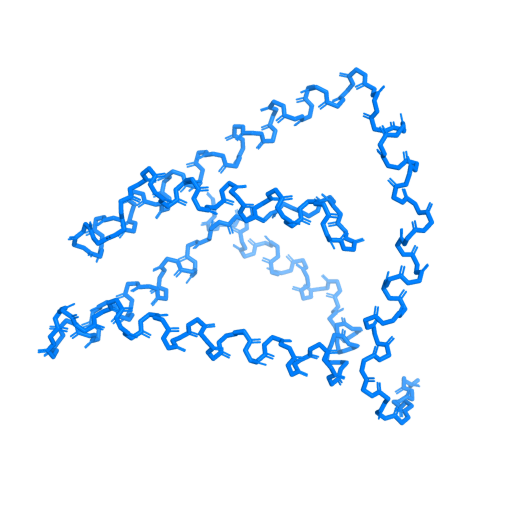97 N N . PRO A 1 89 ? 7.570 -1.948 -8.138 1.00 85.19 89 PRO A N 1
ATOM 698 C CA . PRO A 1 89 ? 8.215 -1.919 -6.819 1.00 85.19 89 PRO A CA 1
ATOM 699 C C . PRO A 1 89 ? 8.576 -0.503 -6.345 1.00 85.19 89 PRO A C 1
ATOM 701 O O . PRO A 1 89 ? 8.913 -0.309 -5.183 1.00 85.19 89 PRO A O 1
ATOM 704 N N . ILE A 1 90 ? 8.506 0.500 -7.229 1.00 89.81 90 ILE A N 1
ATOM 705 C CA . ILE A 1 90 ? 8.733 1.911 -6.873 1.00 89.81 90 ILE A CA 1
ATOM 706 C C . ILE A 1 90 ? 7.563 2.514 -6.083 1.00 89.81 90 ILE A C 1
ATOM 708 O O . ILE A 1 90 ? 7.689 3.603 -5.528 1.00 89.81 90 ILE A O 1
ATOM 712 N N . THR A 1 91 ? 6.419 1.825 -6.048 1.00 91.44 91 THR A N 1
ATOM 713 C CA . THR A 1 91 ? 5.239 2.263 -5.308 1.00 91.44 91 THR A CA 1
ATOM 714 C C . THR A 1 91 ? 5.445 2.039 -3.818 1.00 91.44 91 THR A C 1
ATOM 716 O O . THR A 1 91 ? 5.664 0.917 -3.367 1.00 91.44 91 THR A O 1
ATOM 719 N N . ILE A 1 92 ? 5.321 3.116 -3.049 1.00 89.19 92 ILE A N 1
ATOM 720 C CA . ILE A 1 92 ? 5.422 3.085 -1.594 1.00 89.19 92 ILE A CA 1
ATOM 721 C C . ILE A 1 92 ? 4.015 2.966 -1.014 1.00 89.19 92 ILE A C 1
ATOM 723 O O . ILE A 1 92 ? 3.170 3.834 -1.228 1.00 89.19 92 ILE A O 1
ATOM 727 N N . VAL A 1 93 ? 3.768 1.876 -0.293 1.00 89.06 93 VAL A N 1
ATOM 728 C CA . VAL A 1 93 ? 2.481 1.602 0.351 1.00 89.06 93 VAL A CA 1
ATOM 729 C C . VAL A 1 93 ? 2.571 1.988 1.823 1.00 89.06 93 VAL A C 1
ATOM 731 O O . VAL A 1 93 ? 3.549 1.675 2.499 1.00 89.06 93 VAL A O 1
ATOM 734 N N . GLY A 1 94 ? 1.541 2.662 2.325 1.00 85.75 94 GLY A N 1
ATOM 735 C CA . GLY A 1 94 ? 1.465 3.104 3.711 1.00 85.75 94 GLY A CA 1
ATOM 736 C C . GLY A 1 94 ? 0.025 3.293 4.171 1.00 85.75 94 GLY A C 1
ATOM 737 O O . GLY A 1 94 ? -0.912 3.283 3.371 1.00 85.75 94 GLY A O 1
ATOM 738 N N . ILE A 1 95 ? -0.143 3.451 5.482 1.00 85.19 95 ILE A N 1
ATOM 739 C CA . ILE A 1 95 ? -1.431 3.802 6.087 1.00 85.19 95 ILE A CA 1
ATOM 740 C C . ILE A 1 95 ? -1.701 5.280 5.805 1.00 85.19 95 ILE A C 1
ATOM 742 O O . ILE A 1 95 ? -0.796 6.107 5.890 1.00 85.19 95 ILE A O 1
ATOM 746 N N . THR A 1 96 ? -2.947 5.604 5.475 1.00 89.00 96 THR A N 1
ATOM 747 C CA . THR A 1 96 ? -3.384 6.969 5.176 1.00 89.00 96 THR A CA 1
ATOM 748 C C . THR A 1 96 ? -4.492 7.399 6.128 1.00 89.00 96 THR A C 1
ATOM 750 O O . THR A 1 96 ? -5.224 6.563 6.663 1.00 89.00 96 THR A O 1
ATOM 753 N N . GLY A 1 97 ? -4.674 8.712 6.284 1.00 87.31 97 GLY A N 1
ATOM 754 C CA . GLY A 1 97 ? -5.734 9.268 7.129 1.00 87.31 97 GLY A CA 1
ATOM 755 C C . GLY A 1 97 ? -7.145 8.814 6.734 1.00 87.31 97 GLY A C 1
ATOM 756 O O . GLY A 1 97 ? -7.984 8.626 7.605 1.00 87.31 97 GLY A O 1
ATOM 757 N N . LEU A 1 98 ? -7.405 8.548 5.446 1.00 88.75 98 LEU A N 1
ATOM 758 C CA . LEU A 1 98 ? -8.702 8.026 4.990 1.00 88.75 98 LEU A CA 1
ATOM 759 C C . LEU A 1 98 ? -8.964 6.596 5.478 1.00 88.75 98 LEU A C 1
ATOM 761 O O . LEU A 1 98 ? -10.093 6.270 5.842 1.00 88.75 98 LEU A O 1
ATOM 765 N N . ILE A 1 99 ? -7.928 5.751 5.520 1.00 89.75 99 ILE A N 1
ATOM 766 C CA . ILE A 1 99 ? -8.035 4.403 6.089 1.00 89.75 99 ILE A CA 1
ATOM 767 C C . ILE A 1 99 ? -8.327 4.519 7.588 1.00 89.75 99 ILE A C 1
ATOM 769 O O . ILE A 1 99 ? -9.261 3.888 8.079 1.00 89.75 99 ILE A O 1
ATOM 773 N N . SER A 1 100 ? -7.589 5.369 8.301 1.00 89.00 100 SER A N 1
ATOM 774 C CA . SER A 1 100 ? -7.817 5.616 9.727 1.00 89.00 100 SER A CA 1
ATOM 775 C C . SER A 1 100 ? -9.232 6.139 10.013 1.00 89.00 100 SER A C 1
ATOM 777 O O . SER A 1 100 ? -9.924 5.598 10.869 1.00 89.00 100 SER A O 1
ATOM 779 N N . LEU A 1 101 ? -9.727 7.102 9.229 1.00 91.31 101 LEU A N 1
ATOM 780 C CA . LEU A 1 101 ? -11.089 7.636 9.348 1.00 91.31 101 LEU A CA 1
ATOM 781 C C . LEU A 1 101 ? -12.162 6.556 9.155 1.00 91.31 101 LEU A C 1
ATOM 783 O O . LEU A 1 101 ? -13.157 6.517 9.884 1.00 91.31 101 LEU A O 1
ATOM 787 N N . PHE A 1 102 ? -11.961 5.658 8.189 1.00 92.31 102 PHE A N 1
ATOM 788 C CA . PHE A 1 102 ? -12.857 4.525 7.975 1.00 92.31 102 PHE A CA 1
ATOM 789 C C . PHE A 1 102 ? -12.887 3.596 9.196 1.00 92.31 102 PHE A C 1
ATOM 791 O O . PHE A 1 102 ? -13.961 3.182 9.636 1.00 92.31 102 PHE A O 1
ATOM 798 N N . HIS A 1 103 ? -11.725 3.331 9.798 1.00 91.00 103 HIS A N 1
ATOM 799 C CA . HIS A 1 103 ? -11.627 2.568 11.040 1.00 91.00 103 HIS A CA 1
ATOM 800 C C . HIS A 1 103 ? -12.350 3.245 12.215 1.00 91.00 103 HIS A C 1
ATOM 802 O O . HIS A 1 103 ? -13.038 2.552 12.964 1.00 91.00 103 HIS A O 1
ATOM 808 N N . TYR A 1 104 ? -12.250 4.570 12.361 1.00 90.69 104 TYR A N 1
ATOM 809 C CA . TYR A 1 104 ? -12.927 5.315 13.438 1.00 90.69 104 TYR A CA 1
ATOM 810 C C . TYR A 1 104 ? -14.435 5.245 13.277 1.00 90.69 104 TYR A C 1
ATOM 812 O O . TYR A 1 104 ? -15.146 4.900 14.212 1.00 90.69 104 TYR A O 1
ATOM 820 N N . THR A 1 105 ? -14.904 5.457 12.050 1.00 93.44 105 THR A N 1
ATOM 821 C CA . THR A 1 105 ? -16.330 5.408 11.726 1.00 93.44 105 THR A CA 1
ATOM 822 C C . THR A 1 105 ? -16.915 4.030 12.037 1.00 93.44 105 THR A C 1
ATOM 824 O O . THR A 1 105 ? -17.970 3.927 12.658 1.00 93.44 105 THR A O 1
ATOM 827 N N . ILE A 1 106 ? -16.222 2.951 11.653 1.00 93.38 106 ILE A N 1
ATOM 828 C CA . ILE A 1 106 ? -16.645 1.588 12.000 1.00 93.38 106 ILE A CA 1
ATOM 829 C C . ILE A 1 106 ? -16.652 1.391 13.514 1.00 93.38 106 ILE A C 1
ATOM 831 O O . ILE A 1 106 ? -17.607 0.827 14.049 1.00 93.38 106 ILE A O 1
ATOM 835 N N . TYR A 1 107 ? -15.594 1.823 14.199 1.00 92.75 107 TYR A N 1
ATOM 836 C CA . TYR A 1 107 ? -15.485 1.677 15.644 1.00 92.75 107 TYR A CA 1
ATOM 837 C C . TYR A 1 107 ? -16.638 2.386 16.364 1.00 92.75 107 TYR A C 1
ATOM 839 O O . TYR A 1 107 ? -17.289 1.769 17.205 1.00 92.75 107 TYR A O 1
ATOM 847 N N . ASP A 1 108 ? -16.960 3.617 15.972 1.00 92.31 108 ASP A N 1
ATOM 848 C CA . ASP A 1 108 ? -18.058 4.396 16.542 1.00 92.31 108 ASP A CA 1
ATOM 849 C C . ASP A 1 108 ? -19.423 3.744 16.289 1.00 92.31 108 ASP A C 1
ATOM 851 O O . ASP A 1 108 ? -20.223 3.626 17.216 1.00 92.31 108 ASP A O 1
ATOM 855 N N . ILE A 1 109 ? -19.677 3.233 15.078 1.00 93.62 109 ILE A N 1
ATOM 856 C CA . ILE A 1 109 ? -20.927 2.519 14.755 1.00 93.62 109 ILE A CA 1
ATOM 857 C C . ILE A 1 109 ? -21.068 1.241 15.592 1.00 93.62 109 ILE A C 1
ATOM 859 O O . ILE A 1 109 ? -22.141 0.950 16.130 1.00 93.62 109 ILE A O 1
ATOM 863 N N . VAL A 1 110 ? -19.994 0.458 15.703 1.00 93.00 110 VAL A N 1
ATOM 864 C CA . VAL A 1 110 ? -20.009 -0.810 16.444 1.00 93.00 110 VAL A CA 1
ATOM 865 C C . VAL A 1 110 ? -20.133 -0.562 17.946 1.00 93.00 110 VAL A C 1
ATOM 867 O O . VAL A 1 110 ? -20.866 -1.280 18.626 1.00 93.00 110 VAL A O 1
ATOM 870 N N . LYS A 1 111 ? -19.500 0.498 18.456 1.00 90.75 111 LYS A N 1
ATOM 871 C CA . LYS A 1 111 ? -19.568 0.920 19.858 1.00 90.75 111 LYS A CA 1
ATOM 872 C C . LYS A 1 111 ? -20.983 1.279 20.315 1.00 90.75 111 LYS A C 1
ATOM 874 O O . LYS A 1 111 ? -21.279 1.083 21.489 1.00 90.75 111 LYS A O 1
ATOM 879 N N . LEU A 1 112 ? -21.862 1.746 19.420 1.00 92.62 112 LEU A N 1
ATOM 880 C CA . LEU A 1 112 ? -23.282 1.973 19.741 1.00 92.62 112 LEU A CA 1
ATOM 881 C C . LEU A 1 112 ? -24.023 0.687 20.136 1.00 92.62 112 LEU A C 1
ATOM 883 O O . LEU A 1 112 ? -25.050 0.760 20.804 1.00 92.62 112 LEU A O 1
ATOM 887 N N . HIS A 1 113 ? -23.517 -0.472 19.711 1.00 90.75 113 HIS A N 1
ATOM 888 C CA . HIS A 1 113 ? -24.119 -1.774 19.975 1.00 90.75 113 HIS A CA 1
ATOM 889 C C . HIS A 1 113 ? -23.310 -2.545 21.023 1.00 90.75 113 HIS A C 1
ATOM 891 O O . HIS A 1 113 ? -23.781 -2.755 22.137 1.00 90.75 113 HIS A O 1
ATOM 897 N N . ASP A 1 114 ? -22.093 -2.963 20.667 1.00 89.62 114 ASP A N 1
ATOM 898 C CA . ASP A 1 114 ? -21.156 -3.653 21.552 1.00 89.62 114 ASP A CA 1
ATOM 899 C C . ASP A 1 114 ? -19.728 -3.570 20.986 1.00 89.62 114 ASP A C 1
ATOM 901 O O . ASP A 1 114 ? -19.432 -4.054 19.891 1.00 89.62 114 ASP A O 1
ATOM 905 N N . VAL A 1 115 ? -18.810 -3.010 21.774 1.00 88.12 115 VAL A N 1
ATOM 906 C CA . VAL A 1 115 ? -17.391 -2.864 21.419 1.00 88.12 115 VAL A CA 1
ATOM 907 C C . VAL A 1 115 ? -16.709 -4.221 21.197 1.00 88.12 115 VAL A C 1
ATOM 909 O O . VAL A 1 115 ? -15.803 -4.318 20.367 1.00 88.12 115 VAL A O 1
ATOM 912 N N . THR A 1 116 ? -17.154 -5.304 21.850 1.00 88.75 116 THR A N 1
ATOM 913 C CA . THR A 1 116 ? -16.548 -6.641 21.670 1.00 88.75 116 THR A CA 1
ATOM 914 C C . THR A 1 116 ? -16.780 -7.233 20.274 1.00 88.75 116 THR A C 1
ATOM 916 O O . THR A 1 116 ? -16.144 -8.223 19.886 1.00 88.75 116 THR A O 1
ATOM 919 N N . LEU A 1 117 ? -17.692 -6.650 19.490 1.00 90.69 117 LEU A N 1
ATOM 920 C CA . LEU 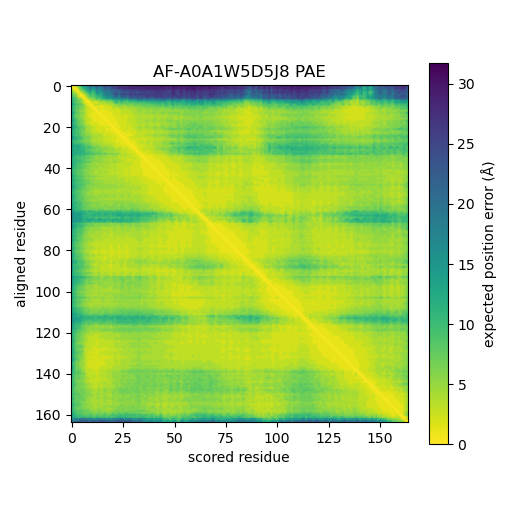A 1 117 ? -17.963 -7.057 18.114 1.00 90.69 117 LEU A CA 1
ATOM 921 C C . LEU A 1 117 ? -16.970 -6.459 17.114 1.00 90.69 117 LEU A C 1
ATOM 923 O O . LEU A 1 117 ? -16.820 -7.014 16.025 1.00 90.69 117 LEU A O 1
ATOM 927 N N . TYR A 1 118 ? -16.253 -5.390 17.476 1.00 89.94 118 TYR A N 1
ATOM 928 C CA . TYR A 1 118 ? -15.355 -4.664 16.573 1.00 89.94 118 TYR A CA 1
ATOM 929 C C . TYR A 1 118 ? -14.339 -5.571 15.851 1.00 89.94 118 TYR A C 1
ATOM 931 O O . TYR A 1 118 ? -14.350 -5.590 14.618 1.00 89.94 118 TYR A O 1
ATOM 939 N N . PRO A 1 119 ? -13.530 -6.402 16.542 1.00 89.94 119 PRO A N 1
ATOM 940 C CA . PRO A 1 119 ? -12.624 -7.350 15.884 1.00 89.94 119 PRO A CA 1
ATOM 941 C C . PRO A 1 119 ? -13.313 -8.279 14.880 1.00 89.94 119 PRO A C 1
ATOM 943 O O . PRO A 1 119 ? -12.816 -8.484 13.772 1.00 89.94 119 PRO A O 1
ATOM 946 N N . ARG A 1 120 ? -14.467 -8.842 15.256 1.00 92.38 120 ARG A N 1
ATOM 947 C CA . ARG A 1 120 ? -15.216 -9.794 14.419 1.00 92.38 120 ARG A CA 1
ATOM 948 C C . ARG A 1 120 ? -15.753 -9.113 13.166 1.00 92.38 120 ARG A C 1
ATOM 950 O O . ARG A 1 120 ? -15.661 -9.670 12.075 1.00 92.38 120 ARG A O 1
ATOM 957 N N . PHE A 1 121 ? -16.255 -7.892 13.315 1.00 93.56 121 PHE A N 1
ATOM 958 C CA . PHE A 1 121 ? -16.726 -7.086 12.199 1.00 93.56 121 PHE A CA 1
ATOM 959 C C . PHE A 1 121 ? -15.579 -6.706 11.251 1.00 93.56 121 PHE A C 1
ATOM 961 O O . PHE A 1 121 ? -15.694 -6.877 10.039 1.00 93.56 121 PHE A O 1
ATOM 968 N N . MET A 1 122 ? -14.429 -6.297 11.794 1.00 92.62 122 MET A N 1
ATOM 969 C CA . MET A 1 122 ? -13.241 -5.950 11.007 1.00 92.62 122 MET A CA 1
ATOM 970 C C . MET A 1 122 ? -12.723 -7.110 10.144 1.00 92.62 122 MET A C 1
ATOM 972 O O . MET A 1 122 ? -12.261 -6.879 9.025 1.00 92.62 122 MET A O 1
ATOM 976 N N . VAL A 1 123 ? -12.812 -8.356 10.623 1.00 93.81 123 VAL A N 1
ATOM 977 C CA . VAL A 1 123 ? -12.455 -9.543 9.823 1.00 93.81 123 VAL A CA 1
ATOM 978 C C . VAL A 1 123 ? -13.367 -9.671 8.602 1.00 93.81 123 VAL A C 1
ATOM 980 O O . VAL A 1 123 ? -12.870 -9.835 7.489 1.00 93.81 123 VAL A O 1
ATOM 983 N N . TRP A 1 124 ? -14.682 -9.527 8.778 1.00 95.44 124 TRP A N 1
ATOM 984 C CA . TRP A 1 124 ? -15.634 -9.578 7.666 1.00 95.44 124 TRP A CA 1
ATOM 985 C C . TRP A 1 124 ? -15.413 -8.461 6.649 1.00 95.44 124 TRP A C 1
ATOM 987 O O . TRP A 1 124 ? -15.430 -8.723 5.447 1.00 95.44 124 TRP A O 1
ATOM 997 N N . VAL A 1 125 ? -15.131 -7.241 7.113 1.00 95.38 125 VAL A N 1
ATOM 998 C CA . VAL A 1 125 ? -14.783 -6.113 6.237 1.00 95.38 125 VAL A CA 1
ATOM 999 C C . VAL A 1 125 ? -13.561 -6.447 5.375 1.00 95.38 125 VAL A C 1
ATOM 1001 O O . VAL A 1 125 ? -13.579 -6.223 4.166 1.00 95.38 125 VAL A O 1
ATOM 1004 N N . ARG A 1 126 ? -12.517 -7.050 5.961 1.00 94.19 126 ARG A N 1
ATOM 1005 C CA . ARG A 1 126 ? -11.306 -7.458 5.227 1.00 94.19 126 ARG A CA 1
ATOM 1006 C C . ARG A 1 126 ? -11.557 -8.597 4.237 1.00 94.19 126 ARG A C 1
ATOM 1008 O O . ARG A 1 126 ? -11.000 -8.564 3.144 1.00 94.19 126 ARG A O 1
ATOM 1015 N N . ILE A 1 127 ? -12.404 -9.569 4.581 1.00 96.81 127 ILE A N 1
ATOM 1016 C CA . ILE A 1 127 ? -12.794 -10.653 3.663 1.00 96.81 127 ILE A CA 1
ATOM 1017 C C . ILE A 1 127 ? -13.500 -10.074 2.433 1.00 96.81 127 ILE A C 1
ATOM 1019 O O . ILE A 1 127 ? -13.122 -10.385 1.304 1.00 96.81 127 ILE A O 1
ATOM 1023 N N . TRP A 1 128 ? -14.475 -9.185 2.633 1.00 96.75 128 TRP A N 1
ATOM 1024 C CA . TRP A 1 128 ? -15.178 -8.542 1.522 1.00 96.75 128 TRP A CA 1
ATOM 1025 C C . TRP A 1 128 ? -14.270 -7.638 0.687 1.00 96.75 128 TRP A C 1
ATOM 1027 O O . TRP A 1 128 ? -14.400 -7.627 -0.536 1.00 96.75 128 TRP A O 1
ATOM 1037 N N . ALA A 1 129 ? -13.317 -6.944 1.315 1.00 95.88 129 ALA A N 1
ATOM 1038 C CA . ALA A 1 129 ? -12.300 -6.175 0.601 1.00 95.88 129 ALA A CA 1
ATOM 1039 C C . ALA A 1 129 ? -11.403 -7.067 -0.280 1.00 95.88 129 ALA A C 1
ATOM 1041 O O . ALA A 1 129 ? -11.094 -6.700 -1.410 1.00 95.88 129 ALA A O 1
ATOM 1042 N N . ALA A 1 130 ? -11.014 -8.256 0.194 1.00 96.25 130 ALA A N 1
ATOM 1043 C CA . ALA A 1 130 ? -10.231 -9.202 -0.603 1.00 96.25 130 ALA A CA 1
ATOM 1044 C C . ALA A 1 130 ? -11.037 -9.768 -1.784 1.00 96.25 130 ALA A C 1
ATOM 1046 O O . ALA A 1 130 ? -10.543 -9.802 -2.911 1.00 96.25 130 ALA A O 1
ATOM 1047 N N . ILE A 1 131 ? -12.297 -10.151 -1.547 1.00 97.25 131 ILE A N 1
ATOM 1048 C CA . ILE A 1 131 ? -13.195 -10.646 -2.600 1.00 97.25 131 ILE A CA 1
ATOM 1049 C C . ILE A 1 131 ? -13.396 -9.574 -3.676 1.00 97.25 131 ILE A C 1
ATOM 1051 O O . ILE A 1 131 ? -13.232 -9.861 -4.861 1.00 97.25 131 ILE A O 1
ATOM 1055 N N . SER A 1 132 ? -13.709 -8.333 -3.288 1.00 96.38 132 SER A N 1
ATOM 1056 C CA . SER A 1 132 ? -13.923 -7.246 -4.249 1.00 96.38 132 SER A CA 1
ATOM 1057 C C . SER A 1 132 ? -12.651 -6.906 -5.027 1.00 96.38 132 SER A C 1
ATOM 1059 O O . SER A 1 132 ? -12.722 -6.656 -6.233 1.00 96.38 132 SER A O 1
ATOM 1061 N N . HIS A 1 133 ? -11.484 -6.978 -4.383 1.00 95.00 133 HIS A N 1
ATOM 1062 C CA . HIS A 1 133 ? -10.194 -6.795 -5.037 1.00 95.00 133 HIS A CA 1
ATOM 1063 C C . HIS A 1 133 ? -9.944 -7.858 -6.119 1.00 95.00 133 HIS A C 1
ATOM 1065 O O . HIS A 1 133 ? -9.619 -7.514 -7.256 1.00 95.00 133 HIS A O 1
ATOM 1071 N N . TRP A 1 134 ? -10.169 -9.141 -5.817 1.00 94.06 134 TRP A N 1
ATOM 1072 C CA . TRP A 1 134 ? -10.009 -10.218 -6.800 1.00 94.06 134 TRP A CA 1
ATOM 1073 C C . TRP A 1 134 ? -11.018 -10.135 -7.940 1.00 94.06 134 TRP A C 1
ATOM 1075 O O . TRP A 1 134 ? -10.638 -10.314 -9.094 1.00 94.06 134 TRP A O 1
ATOM 1085 N N . VAL A 1 135 ? -12.281 -9.814 -7.647 1.00 93.94 135 VAL A N 1
ATOM 1086 C CA . VAL A 1 135 ? -13.305 -9.607 -8.683 1.00 93.94 135 VAL A CA 1
ATOM 1087 C C . VAL A 1 135 ? -12.888 -8.474 -9.621 1.00 93.94 135 VAL A C 1
ATOM 1089 O O . VAL A 1 135 ? -12.911 -8.641 -10.836 1.00 93.94 135 VAL A O 1
ATOM 1092 N N . THR A 1 136 ? -12.421 -7.352 -9.071 1.00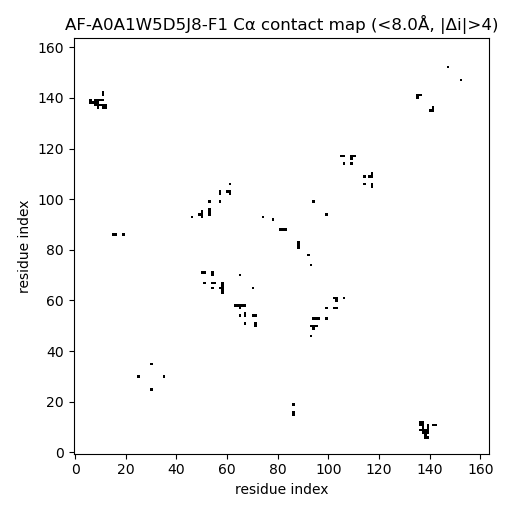 92.25 136 THR A N 1
ATOM 1093 C CA . THR A 1 136 ? -11.954 -6.193 -9.848 1.00 92.25 136 THR A CA 1
ATOM 1094 C C . THR A 1 136 ? -10.774 -6.557 -10.753 1.00 92.25 136 THR A C 1
ATOM 1096 O O . THR A 1 136 ? -10.763 -6.189 -11.932 1.00 92.25 136 THR A O 1
ATOM 1099 N N . ALA A 1 137 ? -9.814 -7.326 -10.231 1.00 91.44 137 ALA A N 1
ATOM 1100 C CA . ALA A 1 137 ? -8.653 -7.791 -10.983 1.00 91.44 137 ALA A CA 1
ATOM 1101 C C . ALA A 1 137 ? -9.038 -8.782 -12.099 1.00 91.44 137 ALA A C 1
ATOM 1103 O O . ALA A 1 137 ? -8.593 -8.641 -13.238 1.00 91.44 137 ALA A O 1
ATOM 1104 N N . LEU A 1 138 ? -9.907 -9.756 -11.807 1.00 91.75 138 LEU A N 1
ATOM 1105 C CA . LEU A 1 138 ? -10.361 -10.753 -12.781 1.00 91.75 138 LEU A CA 1
ATOM 1106 C C . LEU A 1 138 ? -11.235 -10.139 -13.878 1.00 91.75 138 LEU A C 1
ATOM 1108 O O . LEU A 1 138 ? -11.099 -10.518 -15.039 1.00 91.75 138 LEU A O 1
ATOM 1112 N N . CYS A 1 139 ? -12.087 -9.169 -13.543 1.00 90.94 139 CYS A N 1
ATOM 1113 C CA . CYS A 1 139 ? -12.942 -8.461 -14.496 1.00 90.94 139 CYS A CA 1
ATOM 1114 C C . CYS A 1 139 ? -12.193 -7.419 -15.350 1.00 90.94 139 CYS A C 1
ATOM 1116 O O . CYS A 1 139 ? -12.819 -6.770 -16.184 1.00 90.94 139 CYS A O 1
ATOM 1118 N N . ASN A 1 140 ? -10.873 -7.267 -15.182 1.00 88.81 140 ASN A N 1
ATOM 1119 C CA . ASN A 1 140 ? -10.040 -6.265 -15.859 1.00 88.81 140 ASN A CA 1
ATOM 1120 C C . ASN A 1 140 ? -10.532 -4.818 -15.659 1.00 88.81 140 ASN A C 1
ATOM 1122 O O . ASN A 1 140 ? -10.368 -3.974 -16.540 1.00 88.81 140 ASN A O 1
ATOM 1126 N N . LEU A 1 141 ? -11.111 -4.494 -14.496 1.00 89.25 141 LEU A N 1
ATOM 1127 C CA . LEU A 1 141 ? -11.595 -3.133 -14.225 1.00 89.25 141 LEU A CA 1
ATOM 1128 C C . LEU A 1 141 ? -10.456 -2.094 -14.197 1.00 89.25 141 LEU A C 1
ATOM 1130 O O . LEU A 1 141 ? -10.696 -0.903 -14.374 1.00 89.25 141 LEU A O 1
ATOM 1134 N N . CYS A 1 142 ? -9.202 -2.529 -14.059 1.00 87.56 142 CYS A N 1
ATOM 1135 C CA . CYS A 1 142 ? -8.031 -1.663 -14.179 1.00 87.56 142 CYS A CA 1
ATOM 1136 C C . CYS A 1 142 ? -7.908 -0.999 -15.566 1.00 87.56 142 CYS A C 1
ATOM 1138 O O . CYS A 1 142 ? -7.309 0.069 -15.667 1.00 87.56 142 CYS A O 1
ATOM 1140 N N . ASP A 1 143 ? -8.508 -1.558 -16.628 1.00 87.31 143 ASP A N 1
ATOM 1141 C CA . ASP A 1 143 ? -8.494 -0.936 -17.961 1.00 87.31 143 ASP A CA 1
ATOM 1142 C C . ASP A 1 143 ? -9.225 0.422 -17.989 1.00 87.31 143 ASP A C 1
ATOM 1144 O O . ASP A 1 143 ? -8.905 1.275 -18.822 1.00 87.31 143 ASP A O 1
ATOM 1148 N N . TYR A 1 144 ? -10.142 0.675 -17.044 1.00 88.31 144 TYR A N 1
ATOM 1149 C CA . TYR A 1 144 ? -10.815 1.971 -16.899 1.00 88.31 144 TYR A CA 1
ATOM 1150 C C . TYR A 1 144 ? -9.882 3.091 -16.424 1.00 88.31 144 TYR A C 1
ATOM 1152 O O . TYR A 1 144 ? -10.205 4.263 -16.615 1.00 88.31 144 TYR A O 1
ATOM 1160 N N . MET A 1 145 ? -8.693 2.774 -15.897 1.00 89.19 145 MET A N 1
ATOM 1161 C CA . MET A 1 145 ? -7.688 3.790 -15.558 1.00 89.19 145 MET A CA 1
ATOM 1162 C C . MET A 1 145 ? -7.281 4.641 -16.767 1.00 89.19 145 MET A C 1
ATOM 1164 O O . MET A 1 145 ? -6.837 5.769 -16.594 1.00 89.19 145 MET A O 1
ATOM 1168 N N . ARG A 1 146 ? -7.504 4.156 -17.996 1.00 86.69 146 ARG A N 1
ATOM 1169 C CA . ARG A 1 146 ? -7.267 4.915 -19.235 1.00 86.69 146 ARG A CA 1
ATOM 1170 C C . ARG A 1 146 ? -8.169 6.145 -19.390 1.00 86.69 146 ARG A C 1
ATOM 1172 O O . ARG A 1 146 ? -7.856 7.011 -20.198 1.00 86.69 146 ARG A O 1
ATOM 1179 N N . PHE A 1 147 ? -9.281 6.216 -18.655 1.00 90.12 147 PHE A N 1
ATOM 1180 C CA . PHE A 1 147 ? -10.162 7.388 -18.633 1.00 90.12 147 PHE A CA 1
ATOM 1181 C C . PHE A 1 147 ? -9.722 8.443 -17.615 1.00 90.12 147 PHE A C 1
ATOM 1183 O O . PHE A 1 147 ? -10.215 9.570 -17.655 1.00 90.12 147 PHE A O 1
ATOM 1190 N N . VAL A 1 148 ? -8.803 8.100 -16.708 1.00 91.88 148 VAL A N 1
ATOM 1191 C CA . VAL A 1 148 ? -8.231 9.066 -15.771 1.00 91.88 148 VAL A CA 1
ATOM 1192 C C . VAL A 1 148 ? -7.271 9.963 -16.543 1.00 91.88 148 VAL A C 1
ATOM 1194 O O . VAL A 1 148 ? -6.317 9.498 -17.161 1.00 91.88 148 VAL A O 1
ATOM 1197 N N . THR A 1 149 ? -7.548 11.264 -16.518 1.00 95.50 149 THR A N 1
ATOM 1198 C CA . THR A 1 149 ? -6.739 12.274 -17.209 1.00 95.50 149 THR A CA 1
ATOM 1199 C C . THR A 1 149 ? -5.678 12.866 -16.285 1.00 95.50 149 THR A C 1
ATOM 1201 O O . THR A 1 149 ? -5.784 12.782 -15.058 1.00 95.50 149 THR A O 1
ATOM 1204 N N . GLU A 1 150 ? -4.680 13.536 -16.868 1.00 93.75 150 GLU A N 1
ATOM 1205 C CA . GLU A 1 150 ? -3.675 14.289 -16.106 1.00 93.75 150 GLU A CA 1
ATOM 1206 C C . GLU A 1 150 ? -4.310 15.349 -15.204 1.00 93.75 150 GLU A C 1
ATOM 1208 O O . GLU A 1 150 ? -3.856 15.540 -14.080 1.00 93.75 150 GLU A O 1
ATOM 1213 N N . PHE A 1 151 ? -5.398 15.991 -15.649 1.00 95.75 151 PHE A N 1
ATOM 1214 C CA . PHE A 1 151 ? -6.144 16.939 -14.824 1.00 95.75 151 PHE A CA 1
ATOM 1215 C C . PHE A 1 151 ? -6.647 16.271 -13.539 1.00 95.75 151 PHE A C 1
ATOM 1217 O O . PHE A 1 151 ? -6.331 16.730 -12.446 1.00 95.75 151 PHE A O 1
ATOM 1224 N N . SER A 1 152 ? -7.345 15.136 -13.657 1.00 94.62 152 SER A N 1
ATOM 1225 C CA . SER A 1 152 ? -7.849 14.385 -12.501 1.00 94.62 152 SER A CA 1
ATOM 1226 C C . SER A 1 152 ? -6.721 13.929 -11.568 1.00 94.62 152 SER A C 1
ATOM 1228 O O . SER A 1 152 ? -6.846 14.051 -10.350 1.00 94.62 152 SER A O 1
ATOM 1230 N N . SER A 1 153 ? -5.607 13.446 -12.128 1.00 93.00 153 SER A N 1
ATOM 1231 C CA . SER A 1 153 ? -4.441 13.004 -11.353 1.00 93.00 153 SER A CA 1
ATOM 1232 C C . SER A 1 153 ? -3.767 14.159 -10.607 1.00 93.00 153 SER A C 1
ATOM 1234 O O . SER A 1 153 ? -3.458 14.033 -9.423 1.00 93.00 153 SER A O 1
ATOM 1236 N N . ASN A 1 154 ? -3.568 15.302 -11.266 1.00 93.81 154 ASN A N 1
ATOM 1237 C CA . ASN A 1 154 ? -2.925 16.471 -10.667 1.00 93.81 154 ASN A CA 1
ATOM 1238 C C . ASN A 1 154 ? -3.808 17.113 -9.593 1.00 93.81 154 ASN A C 1
ATOM 1240 O O . ASN A 1 154 ? -3.306 17.492 -8.536 1.00 93.81 154 ASN A O 1
ATOM 1244 N N . THR A 1 155 ? -5.124 17.185 -9.814 1.00 94.62 155 THR A N 1
ATOM 1245 C CA . THR A 1 155 ? -6.068 17.652 -8.791 1.00 94.62 155 THR A CA 1
ATOM 1246 C C . THR A 1 155 ? -6.068 16.729 -7.572 1.00 94.62 155 THR A C 1
ATOM 1248 O O . THR A 1 155 ? -6.047 17.215 -6.443 1.00 94.62 155 THR A O 1
ATOM 1251 N N . PHE A 1 156 ? -6.030 15.406 -7.770 1.00 90.75 156 PHE A N 1
ATOM 1252 C CA . PHE A 1 156 ? -5.925 14.455 -6.662 1.00 90.75 156 PHE A CA 1
ATOM 1253 C C . PHE A 1 156 ? -4.596 14.589 -5.903 1.00 90.75 156 PHE A C 1
ATOM 1255 O O . PHE A 1 156 ? -4.589 14.608 -4.673 1.00 90.75 156 PHE A O 1
ATOM 1262 N N . ALA A 1 157 ? -3.477 14.747 -6.613 1.00 90.38 157 ALA A N 1
ATOM 1263 C CA . ALA A 1 157 ? -2.174 14.971 -5.993 1.00 90.38 157 ALA A CA 1
ATOM 1264 C C . ALA A 1 157 ? -2.141 16.273 -5.170 1.00 90.38 157 ALA A C 1
ATOM 1266 O O . ALA A 1 157 ? -1.627 16.277 -4.052 1.00 90.38 157 ALA A O 1
ATOM 1267 N N . MET A 1 158 ? -2.740 17.355 -5.683 1.00 92.69 158 MET A N 1
ATOM 1268 C CA . MET A 1 158 ? -2.886 18.622 -4.957 1.00 92.69 158 MET A CA 1
ATOM 1269 C C . MET A 1 158 ? -3.755 18.466 -3.703 1.00 92.69 158 MET A C 1
ATOM 1271 O O . MET A 1 158 ? -3.402 19.006 -2.655 1.00 92.69 158 MET A O 1
ATOM 1275 N N . TYR A 1 159 ? -4.860 17.715 -3.792 1.00 90.19 159 TYR A N 1
ATOM 1276 C CA . TYR A 1 159 ? -5.696 17.392 -2.636 1.00 90.19 159 TYR A CA 1
ATOM 1277 C C . TYR A 1 159 ? -4.853 16.718 -1.553 1.00 90.19 159 TYR A C 1
ATOM 1279 O O . TYR A 1 159 ? -4.709 17.274 -0.469 1.00 90.19 159 TYR A O 1
ATOM 1287 N N . VAL A 1 160 ? -4.210 15.587 -1.862 1.00 85.62 160 VAL A N 1
ATOM 1288 C CA . VAL A 1 160 ? -3.399 14.856 -0.876 1.00 85.62 160 VAL A CA 1
ATOM 1289 C C . VAL A 1 160 ? -2.316 15.759 -0.282 1.00 85.62 160 VAL A C 1
ATOM 1291 O O . VAL A 1 160 ? -2.242 15.876 0.936 1.00 85.62 160 VAL A O 1
ATOM 1294 N N . GLY A 1 161 ? -1.556 16.475 -1.115 1.00 83.12 161 GLY A N 1
ATOM 1295 C CA . GLY A 1 161 ? -0.462 17.340 -0.661 1.00 83.12 161 GLY A CA 1
ATOM 1296 C C . GLY A 1 161 ? -0.877 18.552 0.180 1.00 83.12 161 GLY A C 1
ATOM 1297 O O . GLY A 1 161 ? -0.020 19.143 0.822 1.00 83.12 161 GLY A O 1
ATOM 1298 N N . THR A 1 162 ? -2.158 18.931 0.196 1.00 85.19 162 THR A N 1
ATOM 1299 C CA . THR A 1 162 ? -2.661 20.005 1.076 1.00 85.19 162 THR A CA 1
ATOM 1300 C C . THR A 1 162 ? -3.084 19.469 2.452 1.00 85.19 162 THR A C 1
ATOM 1302 O O . THR A 1 162 ? -3.090 20.217 3.426 1.00 85.19 162 THR A O 1
ATOM 1305 N N . TYR A 1 163 ? -3.445 18.183 2.542 1.00 65.94 163 TYR A N 1
ATOM 1306 C CA . TYR A 1 163 ? -3.930 17.524 3.765 1.00 65.94 163 TYR A CA 1
ATOM 1307 C C . TYR A 1 163 ? -2.895 16.581 4.414 1.00 65.94 163 TYR A C 1
ATOM 1309 O O . TYR A 1 163 ? -3.249 15.851 5.342 1.00 65.94 163 TYR A O 1
ATOM 1317 N N . THR A 1 164 ? -1.645 16.579 3.933 1.00 56.28 164 THR A N 1
ATOM 1318 C CA . THR A 1 164 ? -0.491 15.914 4.574 1.00 56.28 164 THR A CA 1
ATOM 1319 C C . THR A 1 164 ? 0.510 16.951 5.048 1.00 56.28 164 THR A C 1
ATOM 1321 O O . THR A 1 164 ? 1.060 16.750 6.151 1.00 56.28 164 THR A O 1
#

pLDDT: mean 89.15, std 8.61, range [38.69, 97.25]

Radius of gyration: 19.33 Å; Cα contacts (8 Å, |Δi|>4): 72; chains: 1; bounding box: 50×33×52 Å

InterPro domains:
  IPR003020 Bicarbonate transporter, eukaryotic [PTHR11453] (7-161)
  IPR011531 Bicarbonate transporter-like, transmembrane domain [PF00955] (11-160)

Solvent-accessible surface area (backbone atoms only — not comparable to full-atom values): 9552 Å² total; per-residue (Å²): 131,89,77,83,66,81,91,56,70,38,51,53,57,52,52,48,47,67,69,36,60,78,47,59,64,49,55,62,63,72,52,74,43,84,64,44,59,58,51,50,58,52,50,48,56,67,49,48,54,55,40,50,51,53,36,52,52,42,18,64,69,49,76,55,71,55,48,56,69,61,52,53,51,50,51,52,53,51,48,56,54,43,54,74,70,45,83,59,59,88,66,82,82,79,77,48,73,69,60,45,51,51,51,39,54,51,44,57,61,34,50,77,75,43,62,87,47,42,70,64,51,52,52,53,52,52,51,53,50,52,54,52,50,52,51,40,49,32,69,38,54,69,66,59,57,75,75,62,45,70,67,61,53,51,54,50,51,52,52,52,68,73,79,109

Nearest PDB structures (foldseek):
  8jni-assembly1_A  TM=9.184E-01  e=5.639E-05  Homo sapiens
  8crr-assembly1_C  TM=9.666E-01  e=2.022E-04  Homo sapiens
  8jnj-assembly1_A  TM=9.161E-01  e=1.712E-04  Homo sapiens
  8gv8-assembly1_B  TM=9.553E-01  e=6.861E-04  Homo sapiens
  8gvh-assembly1_B  TM=9.142E-01  e=9.574E-04  Homo sapiens

Foldseek 3Di:
DDDPDPQQFLPQVVVLCVVQVVCLVVCVVVCPDPVNVVVVVVVCVVAVVVQLVLLVVLCVLLVNPDDSVNSVVVVVVVLVVCCNPPSDNVDDDGDDVVNSVVLSVLSVVVVVPPNVCSVVVVVVVVVVVVVVVSVCNRRVVVVCCVVQDPVNVVVVVVVRVVVD